Protein AF-A0A2E7LCV6-F1 (afdb_monomer_lite)

Radius of gyration: 19.37 Å; chains: 1; bounding box: 37×16×63 Å

pLDDT: mean 80.4, std 12.83, range [45.44, 92.0]

Foldseek 3Di:
DLVVVLVVLVVVLVVLVVVLVVLVVQLVVCVVVVPPPSNVVSVVVNVVSVVVNVVSVVVNVVSVVVVVVVVVVVVVVVPD

Sequence (80 aa):
MTRRFIPLLVLLTVVLLAAATVTLAGLLLTRFAGDQTGAQVLGWVGSILLGLLLTNVLLLVVALGIHVGQADAGGDEEGL

Secondary structure (DSSP, 8-state):
-GGGHHHHHHHHHHHHHHHHHHHHHHHHHHHHTT-HHHHHHHHHHHHHHHHHHHHHHHHHHHHHHHHHHHHHHTSSSS--

Structure (mmCIF, N/CA/C/O backbone):
data_AF-A0A2E7LCV6-F1
#
_entry.id   AF-A0A2E7LCV6-F1
#
loop_
_atom_site.group_PDB
_atom_site.id
_atom_site.type_symbol
_atom_site.label_atom_id
_atom_site.label_alt_id
_atom_site.label_comp_id
_atom_site.label_asym_id
_atom_site.label_entity_id
_atom_site.label_seq_id
_atom_site.pdbx_PDB_ins_code
_atom_site.Cartn_x
_atom_site.Cartn_y
_atom_site.Cartn_z
_atom_site.occupancy
_atom_site.B_iso_or_equiv
_atom_site.auth_seq_id
_atom_site.auth_comp_id
_atom_site.auth_asym_id
_atom_site.auth_atom_id
_atom_site.pdbx_PDB_model_num
ATOM 1 N N . MET A 1 1 ? 7.084 -9.984 -23.128 1.00 51.12 1 MET A N 1
ATOM 2 C CA . MET A 1 1 ? 6.293 -10.299 -21.908 1.00 51.12 1 MET A CA 1
ATOM 3 C C . MET A 1 1 ? 6.327 -9.172 -20.867 1.00 51.12 1 MET A C 1
ATOM 5 O O . MET A 1 1 ? 5.311 -8.939 -20.226 1.00 51.12 1 MET A O 1
ATOM 9 N N . THR A 1 2 ? 7.418 -8.403 -20.770 1.00 51.78 2 THR A N 1
ATOM 10 C CA . THR A 1 2 ? 7.591 -7.193 -19.931 1.00 51.78 2 THR A CA 1
ATOM 11 C C . THR A 1 2 ? 6.504 -6.120 -20.097 1.00 51.78 2 THR A C 1
ATOM 13 O O . THR A 1 2 ? 6.056 -5.560 -19.102 1.00 51.78 2 THR A O 1
ATOM 16 N N . ARG A 1 3 ? 5.967 -5.911 -21.313 1.00 57.50 3 ARG A N 1
ATOM 17 C CA . ARG A 1 3 ? 4.839 -4.981 -21.569 1.00 57.50 3 ARG A CA 1
ATOM 18 C C . ARG A 1 3 ? 3.561 -5.272 -20.762 1.00 57.50 3 ARG A C 1
ATOM 20 O O . ARG A 1 3 ? 2.773 -4.361 -20.551 1.00 57.50 3 ARG A O 1
ATOM 27 N N . ARG A 1 4 ? 3.337 -6.516 -20.311 1.00 65.56 4 ARG A N 1
ATOM 28 C CA . ARG A 1 4 ? 2.184 -6.879 -19.457 1.00 65.56 4 ARG A CA 1
ATOM 29 C C . ARG A 1 4 ? 2.481 -6.739 -17.963 1.00 65.56 4 ARG A C 1
ATOM 31 O O . ARG A 1 4 ? 1.555 -6.728 -17.164 1.00 65.56 4 ARG A O 1
ATOM 38 N N . PHE A 1 5 ? 3.754 -6.636 -17.590 1.00 72.56 5 PHE A N 1
ATOM 39 C CA . PHE A 1 5 ? 4.191 -6.644 -16.197 1.00 72.56 5 PHE A CA 1
ATOM 40 C C . PHE A 1 5 ? 3.997 -5.275 -15.534 1.00 72.56 5 PHE A C 1
ATOM 42 O O . PHE A 1 5 ? 3.519 -5.201 -14.410 1.00 72.56 5 PHE A O 1
ATOM 49 N N . ILE A 1 6 ? 4.267 -4.189 -16.266 1.00 75.44 6 ILE A N 1
ATOM 50 C CA . ILE A 1 6 ? 4.066 -2.806 -15.803 1.00 75.44 6 ILE A CA 1
ATOM 51 C C . ILE A 1 6 ? 2.599 -2.528 -15.417 1.00 75.44 6 ILE A C 1
ATOM 53 O O . ILE A 1 6 ? 2.373 -2.127 -14.277 1.00 75.44 6 ILE A O 1
ATOM 57 N N . PRO A 1 7 ? 1.580 -2.775 -16.274 1.00 79.19 7 PRO A N 1
ATOM 58 C CA . PRO A 1 7 ? 0.189 -2.526 -15.887 1.00 79.19 7 PRO A CA 1
ATOM 59 C C . PRO A 1 7 ? -0.268 -3.414 -14.722 1.00 79.19 7 PRO A C 1
ATOM 61 O O . PRO A 1 7 ? -1.108 -2.993 -13.934 1.00 79.19 7 PRO A O 1
ATOM 64 N N . LEU A 1 8 ? 0.309 -4.611 -14.571 1.00 82.88 8 LEU A N 1
ATOM 65 C CA . LEU A 1 8 ? 0.007 -5.515 -13.463 1.00 82.88 8 LEU A CA 1
ATOM 66 C C . LEU A 1 8 ? 0.587 -4.993 -12.138 1.00 82.88 8 LEU A C 1
ATOM 68 O O . LEU A 1 8 ? -0.132 -4.955 -11.145 1.00 82.88 8 LEU A O 1
ATOM 72 N N . LEU A 1 9 ? 1.834 -4.508 -12.133 1.00 83.19 9 LEU A N 1
ATOM 73 C CA . LEU A 1 9 ? 2.448 -3.858 -10.967 1.00 83.19 9 LEU A CA 1
ATOM 74 C C . LEU A 1 9 ? 1.698 -2.581 -10.569 1.00 83.19 9 LEU A C 1
ATOM 76 O O . LEU A 1 9 ? 1.453 -2.363 -9.384 1.00 83.19 9 LEU A O 1
ATOM 80 N N . VAL A 1 10 ? 1.278 -1.772 -11.549 1.00 84.56 10 VAL A N 1
ATOM 81 C CA . VAL A 1 10 ? 0.459 -0.571 -11.312 1.00 84.56 10 VAL A CA 1
ATOM 82 C C . VAL A 1 10 ? -0.892 -0.941 -10.705 1.00 84.56 10 VAL A C 1
ATOM 84 O O . VAL A 1 10 ? -1.280 -0.354 -9.697 1.00 84.56 10 VAL A O 1
ATOM 87 N N . LEU A 1 11 ? -1.588 -1.936 -11.266 1.00 87.06 11 LEU A N 1
ATOM 88 C CA . LEU A 1 11 ? -2.850 -2.431 -10.713 1.00 87.06 11 LEU A CA 1
ATOM 89 C C . LEU A 1 11 ? -2.665 -2.891 -9.262 1.00 87.06 11 LEU A C 1
ATOM 91 O O . LEU A 1 11 ? -3.456 -2.535 -8.392 1.00 87.06 11 LEU A O 1
ATOM 95 N N . LEU A 1 12 ? -1.590 -3.632 -8.993 1.00 85.88 12 LEU A N 1
ATOM 96 C CA . LEU A 1 12 ? -1.258 -4.122 -7.659 1.00 85.88 12 LEU A CA 1
ATOM 97 C C . LEU A 1 12 ? -0.984 -2.958 -6.692 1.00 85.88 12 LEU A C 1
ATOM 99 O O . LEU A 1 12 ? -1.463 -2.984 -5.561 1.00 85.88 12 LEU A O 1
ATOM 103 N N . THR A 1 13 ? -0.330 -1.884 -7.149 1.00 84.75 13 THR A N 1
ATOM 104 C CA . THR A 1 13 ? -0.141 -0.656 -6.359 1.00 84.75 13 THR A CA 1
ATOM 105 C C . THR A 1 13 ? -1.475 -0.010 -6.014 1.00 84.75 13 THR A C 1
ATOM 107 O O . THR A 1 13 ? -1.688 0.339 -4.857 1.00 84.75 13 THR A O 1
ATOM 110 N N . VAL A 1 14 ? -2.389 0.119 -6.980 1.00 89.50 14 VAL A N 1
ATOM 111 C CA . VAL A 1 14 ? -3.721 0.705 -6.749 1.00 89.50 14 VAL A CA 1
ATOM 112 C C . VAL A 1 14 ? -4.506 -0.116 -5.723 1.00 89.50 14 VAL A C 1
ATOM 114 O O . VAL A 1 14 ? -5.098 0.452 -4.805 1.00 89.50 14 VAL A O 1
ATOM 117 N N . VAL A 1 15 ? -4.467 -1.446 -5.832 1.00 91.44 15 VAL A N 1
ATOM 118 C CA . VAL A 1 15 ? -5.133 -2.351 -4.883 1.00 91.44 15 VAL A CA 1
ATOM 119 C C . VAL A 1 15 ? -4.531 -2.231 -3.481 1.00 91.44 15 VAL A C 1
ATOM 121 O O . VAL A 1 15 ? -5.276 -2.094 -2.510 1.00 91.44 15 VAL A O 1
ATOM 124 N N . LEU A 1 16 ? -3.200 -2.227 -3.356 1.00 86.44 16 LEU A N 1
ATOM 125 C CA . LEU A 1 16 ? -2.524 -2.047 -2.066 1.00 86.44 16 LEU A CA 1
ATOM 126 C C . LEU A 1 16 ? -2.830 -0.680 -1.445 1.00 86.44 16 LEU A C 1
ATOM 128 O O . LEU A 1 16 ? -3.032 -0.591 -0.235 1.00 86.44 16 LEU A O 1
ATOM 132 N N . LEU A 1 17 ? -2.916 0.374 -2.259 1.00 87.31 17 LEU A N 1
ATOM 133 C CA . LEU A 1 17 ? -3.254 1.719 -1.800 1.00 87.31 17 LEU A CA 1
ATOM 134 C C . LEU A 1 17 ? -4.699 1.782 -1.284 1.00 87.31 17 LEU A C 1
ATOM 136 O O . LEU A 1 17 ? -4.954 2.329 -0.210 1.00 87.31 17 LEU A O 1
ATOM 140 N N . ALA A 1 18 ? -5.644 1.167 -2.002 1.00 88.88 18 ALA A N 1
ATOM 141 C CA . ALA A 1 18 ? -7.029 1.049 -1.555 1.00 88.88 18 ALA A CA 1
ATOM 142 C C . ALA A 1 18 ? -7.119 0.283 -0.224 1.00 88.88 18 ALA A C 1
ATOM 144 O O . ALA A 1 18 ? -7.741 0.767 0.724 1.00 88.88 18 ALA A O 1
ATOM 145 N N . ALA A 1 19 ? -6.429 -0.856 -0.113 1.00 86.62 19 ALA A N 1
ATOM 146 C CA . ALA A 1 19 ? -6.363 -1.633 1.123 1.00 86.62 19 ALA A CA 1
ATOM 147 C C . ALA A 1 19 ? -5.747 -0.830 2.283 1.00 86.62 19 ALA A C 1
ATOM 149 O O . ALA A 1 19 ? -6.280 -0.854 3.394 1.00 86.62 19 ALA A O 1
ATOM 150 N N . ALA A 1 20 ? -4.682 -0.060 2.038 1.00 83.88 20 ALA A N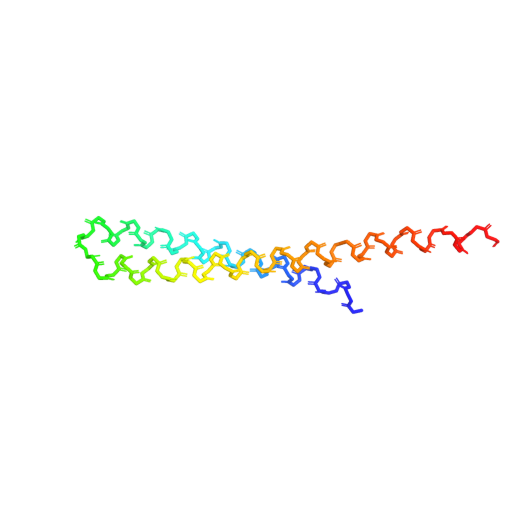 1
ATOM 151 C CA . ALA A 1 20 ? -4.081 0.821 3.039 1.00 83.88 20 ALA A CA 1
ATOM 152 C C . ALA A 1 20 ? -5.067 1.899 3.516 1.00 83.88 20 ALA A C 1
ATOM 154 O O . ALA A 1 20 ? -5.174 2.140 4.717 1.00 83.88 20 ALA A O 1
ATOM 155 N N . THR A 1 21 ? -5.839 2.489 2.599 1.00 88.56 21 THR A N 1
ATOM 156 C CA . THR A 1 21 ? -6.849 3.515 2.917 1.00 88.56 21 THR A CA 1
ATOM 157 C C . THR A 1 21 ? -7.963 2.942 3.797 1.00 88.56 21 THR A C 1
ATOM 159 O O . THR A 1 21 ? -8.325 3.535 4.814 1.00 88.56 21 THR A O 1
ATOM 162 N N . VAL A 1 22 ? -8.459 1.749 3.451 1.00 91.69 22 VAL A N 1
ATOM 163 C CA . VAL A 1 22 ? -9.455 1.015 4.249 1.00 91.69 22 VAL A CA 1
ATOM 164 C C . VAL A 1 22 ? -8.897 0.654 5.628 1.00 91.69 22 VAL A C 1
ATOM 166 O O . VAL A 1 22 ? -9.578 0.836 6.634 1.00 91.69 22 VAL A O 1
ATOM 169 N N . THR A 1 23 ? -7.644 0.203 5.696 1.00 88.31 23 THR A N 1
ATOM 170 C CA . THR A 1 23 ? -6.979 -0.144 6.964 1.00 88.31 23 THR A CA 1
ATOM 171 C C . THR A 1 23 ? -6.819 1.082 7.864 1.00 88.31 23 THR A C 1
ATOM 173 O O . THR A 1 23 ? -7.071 0.997 9.063 1.00 88.31 23 THR A O 1
ATOM 176 N N . LEU A 1 24 ? -6.476 2.241 7.296 1.00 86.19 24 LEU A N 1
ATOM 177 C CA . LEU A 1 24 ? -6.391 3.516 8.016 1.00 86.19 24 LEU A CA 1
ATOM 178 C C . LEU A 1 24 ? -7.750 3.956 8.567 1.00 86.19 24 LEU A C 1
ATOM 180 O O . LEU A 1 24 ? -7.848 4.321 9.739 1.00 86.19 24 LEU A O 1
ATOM 184 N N . ALA A 1 25 ? -8.803 3.875 7.749 1.00 88.44 25 ALA A N 1
ATOM 185 C CA . ALA A 1 25 ? -10.166 4.179 8.176 1.00 88.44 25 ALA A CA 1
ATOM 186 C C . ALA A 1 25 ? -10.615 3.247 9.313 1.00 88.44 25 ALA A C 1
ATOM 188 O O . ALA A 1 25 ? -11.126 3.712 10.332 1.00 88.44 25 ALA A O 1
ATOM 189 N N . GLY A 1 26 ? -10.346 1.945 9.178 1.00 85.69 26 GLY A N 1
ATOM 190 C CA . GLY A 1 26 ? -10.583 0.962 10.230 1.00 85.69 26 GLY A CA 1
ATOM 191 C C . GLY A 1 26 ? -9.827 1.307 11.512 1.00 85.69 26 GLY A C 1
ATOM 192 O O . GLY A 1 26 ? -10.418 1.311 12.588 1.00 85.69 26 GLY A O 1
ATOM 193 N N . LEU A 1 27 ? -8.545 1.668 11.421 1.00 87.25 27 LEU A N 1
ATOM 194 C CA . LEU A 1 27 ? -7.706 1.958 12.587 1.00 87.25 27 LEU A CA 1
ATOM 195 C C . LEU A 1 27 ? -8.215 3.185 13.345 1.00 87.25 27 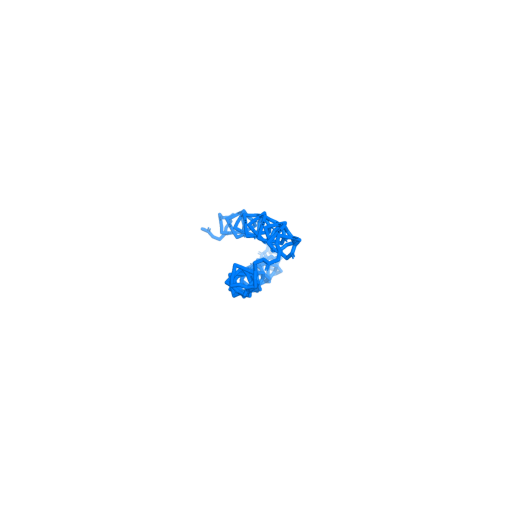LEU A C 1
ATOM 197 O O . LEU A 1 27 ? -8.268 3.168 14.576 1.00 87.25 27 LEU A O 1
ATOM 201 N N . LEU A 1 28 ? -8.643 4.220 12.619 1.00 89.19 28 LEU A N 1
ATOM 202 C CA . LEU A 1 28 ? -9.262 5.407 13.203 1.00 89.19 28 LEU A CA 1
ATOM 203 C C . LEU A 1 28 ? -10.562 5.052 13.929 1.00 89.19 28 LEU A C 1
ATOM 205 O O . LEU A 1 28 ? -10.705 5.393 15.102 1.00 89.19 28 LEU A O 1
ATOM 209 N N . LEU A 1 29 ? -11.469 4.318 13.280 1.00 90.19 29 LEU A N 1
ATOM 210 C CA . LEU A 1 29 ? -12.733 3.881 13.888 1.00 90.19 29 LEU A CA 1
ATOM 211 C C . LEU A 1 29 ? -12.504 3.028 15.142 1.00 90.19 29 LEU A C 1
ATOM 213 O O . LEU A 1 29 ? -13.161 3.238 16.159 1.00 90.19 29 LEU A O 1
ATOM 217 N N . THR A 1 30 ? -11.531 2.117 15.097 1.00 87.81 30 THR A N 1
ATOM 218 C CA . THR A 1 30 ? -11.197 1.227 16.220 1.00 87.81 30 THR A CA 1
ATOM 219 C C . THR A 1 30 ? -10.607 2.013 17.395 1.00 87.81 30 THR A C 1
ATOM 221 O O . THR A 1 30 ? -10.950 1.760 18.550 1.00 87.81 30 THR A O 1
ATOM 224 N N . ARG A 1 31 ? -9.792 3.045 17.114 1.00 84.62 31 ARG A N 1
ATOM 225 C CA . ARG A 1 31 ? -9.325 3.990 18.140 1.00 84.62 31 ARG A CA 1
ATOM 226 C C . ARG A 1 31 ? -10.458 4.806 18.751 1.00 84.62 31 ARG A C 1
ATOM 228 O O . ARG A 1 31 ? -10.459 4.988 19.965 1.00 84.62 31 ARG A O 1
ATOM 235 N N . PHE A 1 32 ? -11.408 5.285 17.948 1.00 88.81 32 PHE A N 1
ATOM 236 C CA . PHE A 1 32 ? -12.575 6.008 18.462 1.00 88.81 32 PHE A CA 1
ATOM 237 C C . PHE A 1 32 ? -13.484 5.117 19.314 1.00 88.81 32 PHE A C 1
ATOM 239 O O . PHE A 1 32 ? -14.060 5.594 20.287 1.00 88.81 32 PHE A O 1
ATOM 246 N N . ALA A 1 33 ? -13.568 3.824 18.995 1.00 88.62 33 ALA A N 1
ATOM 247 C CA . ALA A 1 33 ? -14.312 2.839 19.776 1.00 88.62 33 ALA A CA 1
ATOM 248 C C . ALA A 1 33 ? -13.626 2.445 21.103 1.00 88.62 33 ALA A C 1
ATOM 250 O O . ALA A 1 33 ? -14.227 1.741 21.910 1.00 88.62 33 ALA A O 1
ATOM 251 N N . GLY A 1 34 ? -12.382 2.880 21.343 1.00 87.38 34 GLY A N 1
ATOM 252 C CA . GLY A 1 34 ? -11.621 2.539 22.549 1.00 87.38 34 GLY A CA 1
ATOM 253 C C . GLY A 1 34 ? -11.074 1.106 22.574 1.00 87.38 34 GLY A C 1
ATOM 254 O O . GLY A 1 34 ? -10.549 0.679 23.602 1.00 87.38 34 GLY A O 1
ATOM 255 N N . ASP A 1 35 ? -11.152 0.370 21.461 1.00 88.38 35 ASP A N 1
ATOM 256 C CA . ASP A 1 35 ? -10.614 -0.988 21.356 1.00 88.38 35 ASP A CA 1
ATOM 257 C C . ASP A 1 35 ? -9.106 -0.950 21.066 1.00 88.38 35 ASP A C 1
ATOM 259 O O . ASP A 1 35 ? -8.644 -0.791 19.931 1.00 88.38 35 ASP A O 1
ATOM 263 N N . GLN A 1 36 ? -8.318 -1.097 22.131 1.00 84.81 36 GLN A N 1
ATOM 264 C CA . GLN A 1 36 ? -6.859 -1.091 22.045 1.00 84.81 36 GLN A CA 1
ATOM 265 C C . GLN A 1 36 ? -6.300 -2.332 21.339 1.00 84.81 36 GLN A C 1
ATOM 267 O O . GLN A 1 36 ? -5.282 -2.228 20.652 1.00 84.81 36 GLN A O 1
ATOM 272 N N . THR A 1 37 ? -6.966 -3.483 21.463 1.00 88.50 37 THR A N 1
ATOM 273 C CA . THR A 1 37 ? -6.499 -4.739 20.857 1.00 88.50 37 THR A CA 1
ATOM 274 C C . THR A 1 37 ? -6.723 -4.698 19.352 1.00 88.50 37 THR A C 1
ATOM 276 O O . THR A 1 37 ? -5.795 -4.955 18.580 1.00 88.50 37 THR A O 1
ATOM 279 N N . GLY A 1 38 ? -7.917 -4.282 18.921 1.00 82.44 38 GLY A N 1
ATOM 280 C CA . GLY A 1 38 ? -8.228 -4.080 17.509 1.00 82.44 38 GLY A CA 1
ATOM 281 C C . GLY A 1 38 ? -7.319 -3.032 16.860 1.00 82.44 38 GLY A C 1
ATOM 282 O O . GLY A 1 38 ? -6.767 -3.274 15.785 1.00 82.44 38 GLY A O 1
ATOM 283 N N . ALA A 1 39 ? -7.064 -1.906 17.536 1.00 84.62 39 ALA A N 1
ATOM 284 C CA . ALA A 1 39 ? -6.151 -0.878 17.034 1.00 84.62 39 ALA A CA 1
ATOM 285 C C . ALA A 1 39 ? -4.702 -1.384 16.894 1.00 84.62 39 ALA A C 1
ATOM 287 O O . ALA A 1 39 ? -4.019 -1.026 15.930 1.00 84.62 39 ALA A O 1
ATOM 288 N N . GLN A 1 40 ? -4.232 -2.232 17.817 1.00 87.06 40 GLN A N 1
ATOM 289 C CA . GLN A 1 40 ? -2.900 -2.831 17.734 1.00 87.06 40 GLN A CA 1
ATOM 290 C C . GLN A 1 40 ? -2.798 -3.786 16.539 1.00 87.06 40 GLN A C 1
ATOM 292 O O . GLN A 1 40 ? -1.864 -3.659 15.746 1.00 87.06 40 GLN A O 1
ATOM 297 N N . VAL A 1 41 ? -3.771 -4.686 16.357 1.00 89.81 41 VAL A N 1
ATOM 298 C CA . VAL A 1 41 ? -3.810 -5.622 15.217 1.00 89.81 41 VAL A CA 1
ATOM 299 C C . VAL A 1 41 ? -3.869 -4.870 13.885 1.00 89.81 41 VAL A C 1
ATOM 301 O O . VAL A 1 41 ? -3.087 -5.173 12.983 1.00 89.81 41 VAL A O 1
ATOM 304 N N . LEU A 1 42 ? -4.719 -3.845 13.762 1.00 87.31 42 LEU A N 1
ATOM 305 C CA . LEU A 1 42 ? -4.776 -3.023 12.548 1.00 87.31 42 LEU A CA 1
ATOM 306 C C . LEU A 1 42 ? -3.462 -2.273 12.288 1.00 87.31 42 LEU A C 1
ATOM 308 O O . LEU A 1 42 ? -3.089 -2.090 11.130 1.00 87.31 42 LEU A O 1
ATOM 312 N N . GLY A 1 43 ? -2.734 -1.886 13.338 1.00 86.50 43 GLY A N 1
ATOM 313 C CA . GLY A 1 43 ? -1.392 -1.319 13.212 1.00 86.50 43 GLY A CA 1
ATOM 314 C C . GLY A 1 43 ? -0.396 -2.295 12.574 1.00 86.50 43 GLY A C 1
ATOM 315 O O . GLY A 1 43 ? 0.341 -1.914 11.663 1.00 86.50 43 GLY A O 1
ATOM 316 N N . TRP A 1 44 ? -0.413 -3.568 12.985 1.00 92.00 44 TRP A N 1
ATOM 317 C CA . TRP A 1 44 ? 0.410 -4.620 12.371 1.00 92.00 44 TRP A CA 1
ATOM 318 C C . TRP A 1 44 ? 0.047 -4.850 10.903 1.00 92.00 44 TRP A C 1
ATOM 320 O O . TRP A 1 44 ? 0.936 -4.890 10.050 1.00 92.00 44 TRP A O 1
ATOM 330 N N . VAL A 1 45 ? -1.251 -4.945 10.595 1.00 88.75 45 VAL A N 1
ATOM 331 C CA . VAL A 1 45 ? -1.736 -5.109 9.213 1.00 88.75 45 VAL A CA 1
ATOM 332 C C . VAL A 1 45 ? -1.311 -3.922 8.344 1.00 88.75 45 VAL A C 1
ATOM 334 O O . VAL A 1 45 ? -0.821 -4.121 7.232 1.00 88.75 45 VAL A O 1
ATOM 337 N N . GLY A 1 46 ? -1.418 -2.697 8.866 1.00 87.31 46 GLY A N 1
ATOM 338 C CA . GLY A 1 46 ? -0.958 -1.486 8.188 1.00 87.31 46 GLY A CA 1
ATOM 339 C C . GLY A 1 46 ? 0.544 -1.501 7.885 1.00 87.31 46 GLY A C 1
ATOM 340 O O . GLY A 1 46 ? 0.944 -1.135 6.782 1.00 87.31 46 GLY A O 1
ATOM 341 N N . SER A 1 47 ? 1.372 -1.980 8.818 1.00 87.94 47 SER A N 1
ATOM 342 C CA . SER A 1 47 ? 2.825 -2.106 8.619 1.00 87.94 47 SER A CA 1
ATOM 343 C C . SER A 1 47 ? 3.179 -3.113 7.516 1.00 87.94 47 SER A C 1
ATOM 345 O O . SER A 1 47 ? 3.997 -2.821 6.641 1.00 87.94 47 SER A O 1
ATOM 347 N N . ILE A 1 48 ? 2.507 -4.270 7.493 1.00 91.94 48 ILE A N 1
ATOM 348 C CA . ILE A 1 48 ? 2.695 -5.287 6.444 1.00 91.94 48 ILE A CA 1
ATOM 349 C C . ILE A 1 48 ? 2.277 -4.732 5.076 1.00 91.94 48 ILE A C 1
ATOM 351 O O . ILE A 1 48 ? 3.014 -4.882 4.100 1.00 91.94 48 ILE A O 1
ATOM 355 N N . LEU A 1 49 ? 1.125 -4.056 5.005 1.00 87.50 49 LEU A N 1
ATOM 356 C CA . LEU A 1 49 ? 0.656 -3.402 3.781 1.00 87.50 49 LEU A CA 1
ATOM 357 C C . LEU A 1 49 ? 1.650 -2.354 3.279 1.00 87.50 49 LEU A C 1
ATOM 359 O O . LEU A 1 49 ? 1.934 -2.317 2.083 1.00 87.50 49 LEU A O 1
ATOM 363 N N . LEU A 1 50 ? 2.212 -1.543 4.176 1.00 87.38 50 LEU A N 1
ATOM 364 C CA . LEU A 1 50 ? 3.226 -0.551 3.827 1.00 87.38 50 LEU A CA 1
ATOM 365 C C . LEU A 1 50 ? 4.490 -1.215 3.261 1.00 87.38 50 LEU A C 1
ATOM 367 O O . LEU A 1 50 ? 5.018 -0.760 2.248 1.00 87.38 50 LEU A O 1
ATOM 371 N N . GLY A 1 51 ? 4.938 -2.315 3.873 1.00 90.06 51 GLY A N 1
ATOM 372 C CA . GLY A 1 51 ? 6.068 -3.106 3.384 1.00 90.06 51 GLY A CA 1
ATOM 373 C C . GLY A 1 51 ? 5.826 -3.650 1.975 1.00 90.06 51 GLY A C 1
ATOM 374 O O . GLY A 1 51 ? 6.652 -3.445 1.087 1.00 90.06 51 GLY A O 1
ATOM 375 N N . LEU A 1 52 ? 4.660 -4.260 1.740 1.00 89.62 52 LEU A N 1
ATOM 376 C CA . LEU A 1 52 ? 4.269 -4.752 0.414 1.00 89.62 52 LEU A CA 1
ATOM 377 C C . LEU A 1 52 ? 4.202 -3.626 -0.621 1.00 89.62 52 LEU A C 1
ATOM 379 O O . LEU A 1 52 ? 4.630 -3.811 -1.760 1.00 89.62 52 LEU A O 1
ATOM 383 N N . LEU A 1 53 ? 3.702 -2.453 -0.229 1.00 87.56 53 LEU A N 1
ATOM 384 C CA . LEU A 1 53 ? 3.600 -1.290 -1.104 1.00 87.56 53 LEU A CA 1
ATOM 385 C C . LEU A 1 53 ? 4.986 -0.763 -1.490 1.00 87.56 53 LEU A C 1
ATOM 387 O O . LEU A 1 53 ? 5.233 -0.528 -2.671 1.00 87.56 53 LEU A O 1
ATOM 391 N N . LEU A 1 54 ? 5.916 -0.669 -0.536 1.00 91.06 54 LEU A N 1
ATOM 392 C CA . LEU A 1 54 ? 7.311 -0.304 -0.800 1.00 91.06 54 LEU A CA 1
ATOM 393 C C . LEU A 1 54 ? 8.000 -1.305 -1.731 1.00 91.06 54 LEU A C 1
ATOM 395 O O . LEU A 1 54 ? 8.640 -0.895 -2.700 1.00 91.06 54 LEU A O 1
ATOM 399 N N . THR A 1 55 ? 7.842 -2.608 -1.484 1.00 91.81 55 THR A N 1
ATOM 400 C CA . THR A 1 55 ? 8.396 -3.645 -2.366 1.00 91.81 55 THR A CA 1
ATOM 401 C C . THR A 1 55 ? 7.810 -3.542 -3.772 1.00 91.81 55 THR A C 1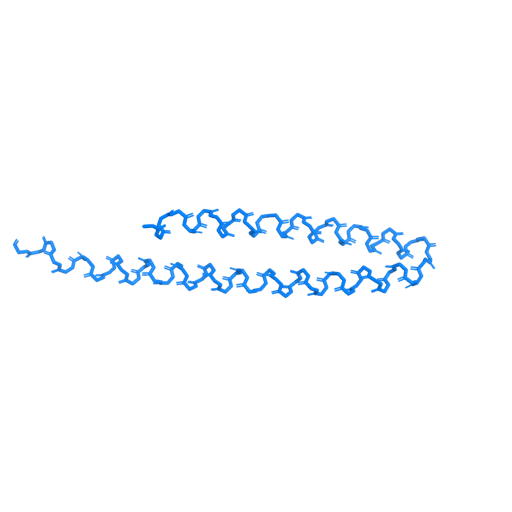
ATOM 403 O O . THR A 1 55 ? 8.552 -3.612 -4.750 1.00 91.81 55 THR A O 1
ATOM 406 N N . ASN A 1 56 ? 6.499 -3.322 -3.895 1.00 87.12 56 ASN A N 1
ATOM 407 C CA . ASN A 1 56 ? 5.851 -3.200 -5.196 1.00 87.12 56 ASN A CA 1
ATOM 408 C C . ASN A 1 56 ? 6.300 -1.940 -5.953 1.00 87.12 56 ASN A C 1
ATOM 410 O O . ASN A 1 56 ? 6.559 -2.003 -7.153 1.00 87.12 56 ASN A O 1
ATOM 414 N N . VAL A 1 57 ? 6.466 -0.810 -5.258 1.00 86.31 57 VAL A N 1
ATOM 415 C CA . VAL A 1 57 ? 7.024 0.419 -5.842 1.00 86.31 57 VAL A CA 1
ATOM 416 C C . VAL A 1 57 ? 8.463 0.196 -6.304 1.00 86.31 57 VAL A C 1
ATOM 418 O O . VAL A 1 57 ? 8.807 0.602 -7.410 1.00 86.31 57 VAL A O 1
ATOM 421 N N . LEU A 1 58 ? 9.294 -0.493 -5.517 1.00 90.69 58 LEU A N 1
ATOM 422 C CA . LEU A 1 58 ? 10.666 -0.816 -5.911 1.00 90.69 58 LEU A CA 1
ATOM 423 C C . LEU A 1 58 ? 10.696 -1.673 -7.185 1.00 90.69 58 LEU A C 1
ATOM 425 O O . LEU A 1 58 ? 11.429 -1.359 -8.120 1.00 90.69 58 LEU A O 1
ATOM 429 N N . LEU A 1 59 ? 9.859 -2.713 -7.252 1.00 87.88 59 LEU A N 1
ATOM 430 C CA . LEU A 1 59 ? 9.716 -3.547 -8.449 1.00 87.88 59 LEU A CA 1
ATOM 431 C C . LEU A 1 59 ? 9.234 -2.735 -9.654 1.00 87.88 59 LEU A C 1
ATOM 433 O O . LEU A 1 59 ? 9.732 -2.943 -10.759 1.00 87.88 59 LEU A O 1
ATOM 437 N N . LEU A 1 60 ? 8.307 -1.796 -9.449 1.00 85.75 60 LEU A N 1
ATOM 438 C CA . LEU A 1 60 ? 7.833 -0.898 -10.498 1.00 85.75 60 LEU A CA 1
ATOM 439 C C . LEU A 1 60 ? 8.961 -0.001 -11.014 1.00 85.75 60 LEU A C 1
ATOM 441 O O . LEU A 1 60 ? 9.127 0.105 -12.225 1.00 85.75 60 LEU A O 1
ATOM 445 N N . VAL A 1 61 ? 9.758 0.594 -10.122 1.00 88.56 61 VAL A N 1
ATOM 446 C CA . VAL A 1 61 ? 10.912 1.433 -10.484 1.00 88.56 61 VAL A CA 1
ATOM 447 C C . VAL A 1 61 ? 11.955 0.625 -11.251 1.00 88.56 61 VAL A C 1
ATOM 449 O O . VAL A 1 61 ? 12.422 1.078 -12.292 1.00 88.56 61 VAL A O 1
ATOM 452 N N . VAL A 1 62 ? 12.283 -0.587 -10.795 1.00 87.69 62 VAL A N 1
ATOM 453 C CA . VAL A 1 62 ? 13.217 -1.483 -11.497 1.00 87.69 62 VAL A CA 1
ATOM 454 C C . VAL A 1 62 ? 12.673 -1.862 -12.875 1.00 87.69 62 VAL A C 1
ATOM 456 O O . VAL A 1 62 ? 13.398 -1.786 -13.866 1.00 87.69 62 VAL A O 1
ATOM 459 N N . ALA A 1 63 ? 11.389 -2.215 -12.968 1.00 83.06 63 ALA A N 1
ATOM 460 C CA . ALA A 1 63 ? 10.745 -2.538 -14.237 1.00 83.06 63 ALA A CA 1
ATOM 461 C C . ALA A 1 63 ? 10.734 -1.341 -15.204 1.00 83.06 63 ALA A C 1
ATOM 463 O O . ALA A 1 63 ? 10.968 -1.527 -16.399 1.00 83.06 63 ALA A O 1
ATOM 464 N N . LEU A 1 64 ? 10.508 -0.122 -14.699 1.00 82.50 64 LEU A N 1
ATOM 465 C CA . LEU A 1 64 ? 10.585 1.109 -15.488 1.00 82.50 64 LEU A CA 1
ATOM 466 C C . LEU A 1 64 ? 12.019 1.390 -15.946 1.00 82.50 64 LEU A C 1
ATOM 468 O O . LEU A 1 64 ? 12.229 1.686 -17.117 1.00 82.50 64 LEU A O 1
ATOM 472 N N . GLY A 1 65 ? 13.000 1.257 -15.051 1.00 81.25 65 GLY A N 1
ATOM 473 C CA . GLY A 1 65 ? 14.413 1.496 -15.347 1.00 81.25 65 GLY A CA 1
ATOM 474 C C . GLY A 1 65 ? 14.954 0.554 -16.421 1.00 81.25 65 GLY A C 1
ATOM 475 O O . GLY A 1 65 ? 15.620 1.004 -17.348 1.00 81.25 65 GLY A O 1
ATOM 476 N N . ILE A 1 66 ? 14.594 -0.734 -16.363 1.00 81.94 66 ILE A N 1
ATOM 477 C CA . ILE A 1 66 ? 14.926 -1.699 -17.423 1.00 81.94 66 ILE A CA 1
ATOM 478 C C . ILE A 1 66 ? 14.265 -1.294 -18.746 1.00 81.94 66 ILE A C 1
ATOM 480 O O . ILE A 1 66 ? 14.890 -1.394 -19.798 1.00 81.94 66 ILE A O 1
ATOM 484 N N . HIS A 1 67 ? 13.014 -0.828 -18.713 1.00 74.50 67 HIS A N 1
ATOM 485 C CA . HIS A 1 67 ? 12.307 -0.436 -19.929 1.00 74.50 67 HIS A CA 1
ATOM 486 C C . HIS A 1 67 ? 12.914 0.807 -20.592 1.00 74.50 67 HIS A C 1
ATOM 488 O O . HIS A 1 67 ? 13.051 0.826 -21.812 1.00 74.50 67 HIS A O 1
ATOM 494 N N 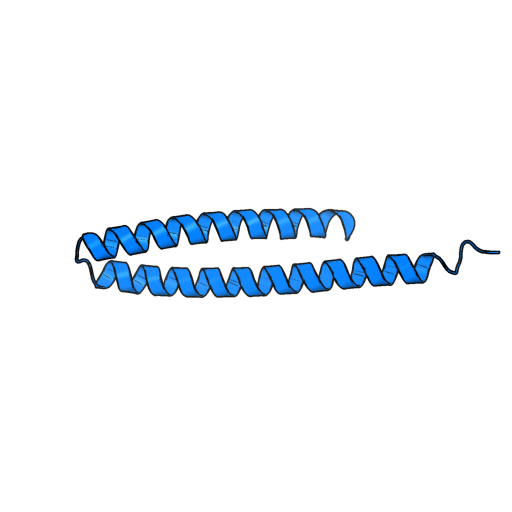. VAL A 1 68 ? 13.314 1.804 -19.798 1.00 74.88 68 VAL A N 1
ATOM 495 C CA . VAL A 1 68 ? 13.999 3.014 -20.280 1.00 74.88 68 VAL A CA 1
ATOM 496 C C . VAL A 1 68 ? 15.388 2.671 -20.820 1.00 74.88 68 VAL A C 1
ATOM 498 O O . VAL A 1 68 ? 15.707 3.060 -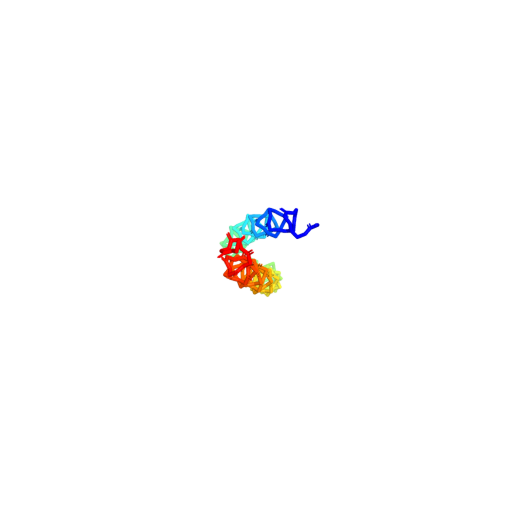21.936 1.00 74.88 68 VAL A O 1
ATOM 501 N N . GLY A 1 69 ? 16.173 1.856 -20.108 1.00 70.19 69 GLY A N 1
ATOM 502 C CA . GLY A 1 69 ? 17.493 1.430 -20.589 1.00 70.19 69 GLY A CA 1
ATOM 503 C C . GLY A 1 69 ? 17.440 0.602 -21.881 1.00 70.19 69 GLY A C 1
ATOM 504 O O . GLY A 1 69 ? 18.348 0.679 -22.700 1.00 70.19 69 GLY A O 1
ATOM 505 N N . GLN A 1 70 ? 16.362 -0.158 -22.104 1.00 66.94 70 GLN A N 1
ATOM 506 C CA . GLN A 1 70 ? 16.119 -0.846 -23.378 1.00 66.94 70 GLN A CA 1
ATOM 507 C C . GLN A 1 70 ? 15.665 0.096 -24.501 1.00 66.94 70 GLN A C 1
ATOM 509 O O . GLN A 1 70 ? 15.928 -0.200 -25.663 1.00 66.94 70 GLN A O 1
ATOM 514 N N . ALA A 1 71 ? 14.978 1.195 -24.177 1.00 62.16 71 ALA A N 1
ATOM 515 C CA . ALA A 1 71 ? 14.586 2.201 -25.161 1.00 62.16 71 ALA A CA 1
ATOM 516 C C . ALA A 1 71 ? 15.801 2.995 -25.670 1.00 62.16 71 ALA A C 1
ATOM 518 O O . ALA A 1 71 ? 15.873 3.261 -26.864 1.00 62.16 71 ALA A O 1
ATOM 519 N N . ASP A 1 72 ? 16.773 3.287 -24.800 1.00 60.12 72 ASP A N 1
ATOM 520 C CA . ASP A 1 72 ? 18.028 3.940 -25.201 1.00 60.12 72 ASP A CA 1
ATOM 521 C C . ASP A 1 72 ? 18.959 2.986 -25.971 1.00 60.12 72 ASP A C 1
ATOM 523 O O . ASP A 1 72 ? 19.546 3.377 -26.972 1.00 60.12 72 ASP A O 1
ATOM 527 N N . ALA A 1 73 ? 19.055 1.710 -25.575 1.00 57.91 73 ALA A N 1
ATOM 528 C CA . ALA A 1 73 ? 19.934 0.742 -26.246 1.00 57.91 73 ALA A CA 1
ATOM 529 C C . ALA A 1 73 ? 19.453 0.302 -27.647 1.00 57.91 73 ALA A C 1
ATOM 531 O O . ALA A 1 73 ? 20.256 -0.188 -28.433 1.00 57.91 73 ALA A O 1
ATOM 532 N N . GLY A 1 74 ? 18.159 0.441 -27.958 1.00 52.31 74 GLY A N 1
ATOM 533 C CA . GLY A 1 74 ? 17.595 0.102 -29.273 1.00 52.31 74 GLY A CA 1
ATOM 534 C C . GLY A 1 74 ? 17.610 1.247 -30.292 1.00 52.31 74 GLY A C 1
ATOM 535 O O . GLY A 1 74 ? 17.329 1.005 -31.461 1.00 52.31 74 GLY A O 1
ATOM 536 N N . GLY A 1 75 ? 17.922 2.478 -29.870 1.00 49.91 75 GLY A N 1
ATOM 537 C CA . GLY A 1 75 ? 17.975 3.652 -30.751 1.00 49.91 75 GLY A CA 1
ATOM 538 C C . GLY A 1 75 ? 19.256 3.755 -31.586 1.00 49.91 75 GLY A C 1
ATOM 539 O O . GLY A 1 75 ? 19.247 4.397 -32.633 1.00 49.91 75 GLY A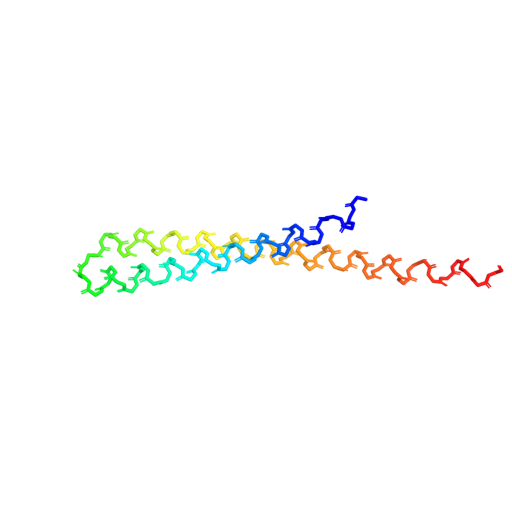 O 1
ATOM 540 N N . ASP A 1 76 ? 20.333 3.085 -31.168 1.00 56.69 76 ASP A N 1
ATOM 541 C CA . ASP A 1 76 ? 21.632 3.118 -31.854 1.00 56.69 76 ASP A CA 1
ATOM 542 C C . ASP A 1 76 ? 21.737 2.098 -33.011 1.00 56.69 76 ASP A C 1
ATOM 544 O O . ASP A 1 76 ? 22.657 2.183 -33.824 1.00 56.69 76 ASP A O 1
ATOM 548 N N . GLU A 1 77 ? 20.791 1.155 -33.134 1.00 54.72 77 GLU A N 1
ATOM 549 C CA . GLU A 1 77 ? 20.775 0.137 -34.204 1.00 54.72 77 GLU A CA 1
ATOM 550 C C . GLU A 1 77 ? 19.885 0.504 -35.413 1.00 54.72 77 GLU A C 1
ATOM 552 O O . GLU A 1 77 ? 20.013 -0.117 -36.466 1.00 54.72 77 GLU A O 1
ATOM 557 N N . GLU A 1 78 ? 19.028 1.532 -35.326 1.00 52.12 78 GLU A N 1
ATOM 558 C CA . GLU A 1 78 ? 18.189 2.004 -36.454 1.00 52.12 78 GLU A CA 1
ATOM 559 C C . GLU A 1 78 ? 18.880 3.072 -37.337 1.00 52.12 78 GLU A C 1
ATOM 561 O O . GLU A 1 78 ? 18.268 3.627 -38.249 1.00 52.12 78 GLU A O 1
ATOM 566 N N . GLY A 1 79 ? 20.162 3.362 -37.082 1.00 50.56 79 GLY A N 1
ATOM 567 C CA . GLY A 1 79 ? 20.952 4.396 -37.764 1.00 50.56 79 GLY A CA 1
ATOM 568 C C . GLY A 1 79 ? 21.905 3.918 -38.871 1.00 50.56 79 GLY A C 1
ATOM 569 O O . GLY A 1 79 ? 22.824 4.670 -39.205 1.00 50.56 79 GLY A O 1
ATOM 570 N N . LEU A 1 80 ? 21.735 2.703 -39.412 1.00 45.44 80 LEU A N 1
ATOM 571 C CA . LEU A 1 80 ? 22.520 2.170 -40.542 1.00 45.44 80 LEU A CA 1
ATOM 572 C C . LEU A 1 80 ? 21.660 1.920 -41.786 1.00 45.44 80 LEU A C 1
ATOM 574 O O . LEU A 1 80 ? 20.677 1.153 -41.686 1.00 45.44 80 LEU A O 1
#